Protein AF-A0A7G1NAK3-F1 (afdb_monomer_lite)

Secondary structure (DSSP, 8-state):
-EEETTEEE---SSSSTTTTS-EETTEEPTTS--B-SSTTSBPP-----HHHHHHHHHHTT-TT--GGGTTTT----------

Sequence (83 aa):
MAILSDCVVYAADGESPLDFLPYREGKPLPGGFQLGINPGLVKHEGTQSVLWGEEVRERFDAPELNLARYIKDGTVTDVDNGE

Structure (mmCIF, N/CA/C/O backbone):
data_AF-A0A7G1NAK3-F1
#
_entry.id   AF-A0A7G1NAK3-F1
#
loop_
_atom_site.group_PDB
_atom_site.id
_atom_site.type_symbol
_atom_site.label_atom_id
_atom_site.label_alt_id
_atom_site.label_comp_id
_atom_site.label_asym_id
_atom_site.label_entity_id
_atom_site.label_seq_id
_atom_site.pdbx_PDB_ins_code
_atom_site.Cartn_x
_atom_site.Cartn_y
_atom_site.Cartn_z
_atom_site.occupancy
_atom_site.B_iso_or_equiv
_atom_site.auth_seq_id
_atom_site.auth_comp_id
_atom_site.auth_asym_id
_atom_site.auth_atom_id
_atom_site.pdbx_PDB_model_num
ATOM 1 N N . MET A 1 1 ? 5.373 -11.011 -1.542 1.00 57.25 1 MET A N 1
ATOM 2 C CA . MET A 1 1 ? 5.625 -9.855 -0.658 1.00 57.25 1 MET A CA 1
ATOM 3 C C . MET A 1 1 ? 6.937 -9.238 -1.097 1.00 57.25 1 MET A C 1
ATOM 5 O O . MET A 1 1 ? 7.900 -9.981 -1.229 1.00 57.25 1 MET A O 1
ATOM 9 N N . ALA A 1 2 ? 6.952 -7.942 -1.394 1.00 72.50 2 ALA A N 1
ATOM 10 C CA . ALA A 1 2 ? 8.173 -7.210 -1.732 1.00 72.50 2 ALA A CA 1
ATOM 11 C C . ALA A 1 2 ? 8.431 -6.167 -0.639 1.00 72.50 2 ALA A C 1
ATOM 13 O O . ALA A 1 2 ? 7.475 -5.586 -0.120 1.00 72.50 2 ALA A O 1
ATOM 14 N N . ILE A 1 3 ? 9.691 -5.983 -0.247 1.00 72.44 3 ILE A N 1
ATOM 15 C CA . ILE A 1 3 ? 10.079 -5.128 0.880 1.00 72.44 3 ILE A CA 1
ATOM 16 C C . ILE A 1 3 ? 11.167 -4.168 0.400 1.00 72.44 3 ILE A C 1
ATOM 18 O O . ILE A 1 3 ? 12.176 -4.595 -0.149 1.00 72.44 3 ILE A O 1
ATOM 22 N N . LEU A 1 4 ? 10.957 -2.873 0.602 1.00 73.81 4 LEU A N 1
ATOM 23 C CA . LEU A 1 4 ? 11.964 -1.814 0.557 1.00 73.81 4 LEU A CA 1
ATOM 24 C C . LEU A 1 4 ? 12.178 -1.327 1.999 1.00 73.81 4 LEU A C 1
ATOM 26 O O . LEU A 1 4 ? 11.280 -1.501 2.820 1.00 73.81 4 LEU A O 1
ATOM 30 N N . SER A 1 5 ? 13.319 -0.705 2.312 1.00 65.75 5 SER A N 1
ATOM 31 C CA . SER A 1 5 ? 13.660 -0.252 3.676 1.00 65.75 5 SER A CA 1
ATOM 32 C C . SER A 1 5 ? 12.545 0.514 4.407 1.00 65.75 5 SER A C 1
ATOM 34 O O . SER A 1 5 ? 12.469 0.428 5.629 1.00 65.75 5 SER A O 1
ATOM 36 N N . ASP A 1 6 ? 11.639 1.172 3.675 1.00 79.00 6 ASP A N 1
ATOM 37 C CA . ASP A 1 6 ? 10.520 1.944 4.227 1.00 79.00 6 ASP A CA 1
ATOM 38 C C . ASP A 1 6 ? 9.132 1.535 3.681 1.00 79.00 6 ASP A C 1
ATOM 40 O O . ASP A 1 6 ? 8.126 2.138 4.054 1.00 79.00 6 ASP A O 1
ATOM 44 N N . CYS A 1 7 ? 9.034 0.510 2.817 1.00 82.38 7 CYS A N 1
ATOM 45 C CA . CYS A 1 7 ? 7.774 0.126 2.158 1.00 82.38 7 CYS A CA 1
ATOM 46 C C . CYS A 1 7 ? 7.586 -1.394 2.080 1.00 82.38 7 CYS A C 1
ATOM 48 O O . CYS A 1 7 ? 8.504 -2.133 1.736 1.00 82.38 7 CYS A O 1
ATOM 50 N N . VAL A 1 8 ? 6.358 -1.867 2.297 1.00 86.50 8 VAL A N 1
ATOM 51 C CA . VAL A 1 8 ? 5.985 -3.280 2.143 1.00 86.50 8 VAL A CA 1
ATOM 52 C C . VAL A 1 8 ? 4.820 -3.402 1.169 1.00 86.50 8 VAL A C 1
ATOM 54 O O . VAL A 1 8 ? 3.837 -2.674 1.284 1.00 86.50 8 VAL A O 1
ATOM 57 N N . VAL A 1 9 ? 4.912 -4.363 0.249 1.00 89.19 9 VAL A N 1
ATOM 58 C CA . VAL A 1 9 ? 3.836 -4.737 -0.678 1.00 89.19 9 VAL A CA 1
ATOM 59 C C . VAL A 1 9 ? 3.265 -6.099 -0.291 1.00 89.19 9 VAL A C 1
ATOM 61 O O . VAL A 1 9 ? 3.999 -7.090 -0.182 1.00 89.19 9 VAL A O 1
ATOM 64 N N . TYR A 1 10 ? 1.946 -6.146 -0.127 1.00 86.44 10 TYR A N 1
ATOM 65 C CA . TYR A 1 10 ? 1.160 -7.318 0.255 1.00 86.44 10 TYR A CA 1
ATOM 66 C C . TYR A 1 10 ? -0.045 -7.490 -0.681 1.00 86.44 10 TYR A C 1
ATOM 68 O O . TYR A 1 10 ? -0.446 -6.551 -1.362 1.00 86.44 10 TYR A O 1
ATOM 76 N N . ALA A 1 11 ? -0.608 -8.698 -0.721 1.00 88.81 11 ALA A N 1
ATOM 77 C CA . ALA A 1 11 ? -1.869 -8.949 -1.412 1.00 88.81 11 ALA A CA 1
ATOM 78 C C . ALA A 1 11 ? -3.048 -8.538 -0.515 1.00 88.81 11 ALA A C 1
ATOM 80 O O . ALA A 1 11 ? -3.014 -8.798 0.689 1.00 88.81 11 ALA A O 1
ATOM 81 N N . ALA A 1 12 ? -4.068 -7.923 -1.107 1.00 88.56 12 ALA A N 1
ATOM 82 C CA . ALA A 1 12 ? -5.335 -7.560 -0.472 1.00 88.56 12 ALA A CA 1
ATOM 83 C C . ALA A 1 12 ? -6.501 -8.045 -1.352 1.00 88.56 12 ALA A C 1
ATOM 85 O O . ALA A 1 12 ? -6.295 -8.298 -2.541 1.00 88.56 12 ALA A O 1
ATOM 86 N N . ASP A 1 13 ? -7.692 -8.202 -0.772 1.00 86.50 13 ASP A N 1
ATOM 87 C CA . ASP A 1 13 ? -8.905 -8.652 -1.478 1.00 86.50 13 ASP A CA 1
ATOM 88 C C . ASP A 1 13 ? -9.531 -7.513 -2.308 1.00 86.50 13 ASP A C 1
ATOM 90 O O . ASP A 1 13 ? -10.256 -7.749 -3.274 1.00 86.50 13 ASP A O 1
ATOM 94 N N . GLY A 1 14 ? -9.175 -6.264 -1.993 1.00 87.50 14 GLY A N 1
ATOM 95 C CA . GLY A 1 14 ? -9.609 -5.065 -2.698 1.00 87.50 14 GLY A CA 1
ATOM 96 C C . GLY A 1 14 ? -8.530 -3.991 -2.852 1.00 87.50 14 GLY A C 1
ATOM 97 O O . GLY A 1 14 ? -7.408 -4.087 -2.358 1.00 87.50 14 GLY A O 1
ATOM 98 N N . GLU A 1 15 ? -8.892 -2.918 -3.559 1.00 87.38 15 GLU A N 1
ATOM 99 C CA . GLU A 1 15 ? -7.966 -1.832 -3.917 1.00 87.38 15 GLU A CA 1
ATOM 100 C C . GLU A 1 15 ? -7.716 -0.835 -2.774 1.00 87.38 15 GLU A C 1
ATOM 102 O O . GLU A 1 15 ? -6.717 -0.108 -2.767 1.00 87.38 15 GLU A O 1
ATOM 107 N N . SER A 1 16 ? -8.636 -0.792 -1.808 1.00 86.06 16 SER A N 1
ATOM 108 C CA . SER A 1 16 ? -8.585 0.120 -0.668 1.00 86.06 16 SER A CA 1
ATOM 109 C C . SER A 1 16 ? -7.625 -0.400 0.403 1.00 86.06 16 SER A C 1
ATOM 111 O O . SER A 1 16 ? -7.747 -1.553 0.809 1.00 86.06 16 SER A O 1
ATOM 113 N N . PRO A 1 17 ? -6.752 0.440 0.989 1.00 81.81 17 PRO A N 1
ATOM 114 C CA . PRO A 1 17 ? -5.903 0.021 2.108 1.00 81.81 17 PRO A CA 1
ATOM 115 C C . PRO A 1 17 ? -6.707 -0.384 3.358 1.00 81.81 17 PRO A C 1
ATOM 117 O O . PRO A 1 17 ? -6.173 -1.041 4.249 1.00 81.81 17 PRO A O 1
ATOM 120 N N . LEU A 1 18 ? -7.993 -0.016 3.440 1.00 83.00 18 LEU A N 1
ATOM 121 C CA . LEU A 1 18 ? -8.898 -0.467 4.503 1.00 83.00 18 LEU A CA 1
ATOM 122 C C . LEU A 1 18 ? -9.248 -1.953 4.403 1.00 83.00 18 LEU A C 1
ATOM 124 O O . LEU A 1 18 ? -9.613 -2.544 5.410 1.00 83.00 18 LEU A O 1
ATOM 128 N N . ASP A 1 19 ? -9.143 -2.532 3.209 1.00 82.50 19 ASP A N 1
ATOM 129 C CA . ASP A 1 19 ? -9.451 -3.938 2.953 1.00 82.50 19 ASP A CA 1
ATOM 130 C C . ASP A 1 19 ? -8.459 -4.884 3.651 1.00 82.50 19 ASP A C 1
ATOM 132 O O . ASP A 1 19 ? -8.805 -5.976 4.091 1.00 82.50 19 ASP A O 1
ATOM 136 N N . PHE A 1 20 ? -7.228 -4.413 3.850 1.00 78.56 20 PHE A N 1
ATOM 137 C CA . PHE A 1 20 ? -6.199 -5.131 4.593 1.00 78.56 20 PHE A CA 1
ATOM 138 C C . PHE A 1 20 ? -6.180 -4.798 6.086 1.00 78.56 20 PHE A C 1
ATOM 140 O O . PHE A 1 20 ? -5.820 -5.633 6.919 1.00 78.56 20 PHE A O 1
ATOM 147 N N . LEU A 1 21 ? -6.504 -3.555 6.446 1.00 79.81 21 LEU A N 1
ATOM 148 C CA . LEU A 1 21 ? -6.347 -3.118 7.823 1.00 79.81 21 LEU A CA 1
ATOM 149 C C . LEU A 1 21 ? -7.420 -3.723 8.723 1.00 79.81 21 LEU A C 1
ATOM 151 O O . LEU A 1 21 ? -8.605 -3.700 8.395 1.00 79.81 21 LEU A O 1
ATOM 155 N N . PRO A 1 22 ? -7.042 -4.209 9.911 1.00 77.81 22 PRO A N 1
ATOM 156 C CA . PRO A 1 22 ? -8.011 -4.785 10.812 1.00 77.81 22 PRO A CA 1
ATOM 157 C C . PRO A 1 22 ? -8.830 -3.669 11.470 1.00 77.81 22 PRO A C 1
ATOM 159 O O . PRO A 1 22 ? -8.339 -2.898 12.302 1.00 77.81 22 PRO A O 1
ATOM 162 N N . TYR A 1 23 ? -10.106 -3.605 11.102 1.00 78.06 23 TYR A N 1
ATOM 163 C CA . TYR A 1 23 ? -11.098 -2.731 11.717 1.00 78.06 23 TYR A CA 1
ATOM 164 C C . TYR A 1 23 ? -12.059 -3.541 12.587 1.00 78.06 23 TYR A C 1
ATOM 166 O O . TYR A 1 23 ? -12.458 -4.655 12.254 1.00 78.06 23 TYR A O 1
ATOM 174 N N . ARG A 1 24 ? -12.481 -2.947 13.703 1.00 79.19 24 ARG A N 1
ATOM 175 C CA . ARG A 1 24 ? -13.563 -3.454 14.548 1.00 79.19 24 ARG A CA 1
ATOM 176 C C . ARG A 1 24 ? -14.525 -2.318 14.831 1.00 79.19 24 ARG A C 1
ATOM 178 O O . ARG A 1 24 ? -14.113 -1.253 15.279 1.00 79.19 24 ARG A O 1
ATOM 185 N N . GLU A 1 25 ? -15.805 -2.540 14.543 1.00 83.81 25 GLU A N 1
ATOM 186 C CA . GLU A 1 25 ? -16.863 -1.547 14.791 1.00 83.81 25 GLU A CA 1
ATOM 187 C C . GLU A 1 25 ? -16.564 -0.194 14.105 1.00 83.81 25 GLU A C 1
ATOM 189 O O . GLU A 1 25 ? -16.784 0.878 14.665 1.00 83.81 25 GLU A O 1
ATOM 194 N N . GLY A 1 26 ? -15.994 -0.248 12.893 1.00 78.88 26 GLY A N 1
ATOM 195 C CA . GLY A 1 26 ? -15.628 0.934 12.102 1.00 78.88 26 GLY A CA 1
ATOM 196 C C . GLY A 1 26 ? -14.395 1.696 12.601 1.00 78.88 26 GLY A C 1
ATOM 197 O O . GLY A 1 26 ? -14.065 2.739 12.041 1.00 78.88 26 GLY A O 1
ATOM 198 N N . LYS A 1 27 ? -13.685 1.189 13.618 1.00 80.38 27 LYS A N 1
ATOM 199 C CA . LYS A 1 27 ? -12.461 1.796 14.159 1.00 80.38 27 LYS A CA 1
ATOM 200 C C . LYS A 1 27 ? -11.243 0.902 13.905 1.00 80.38 27 LYS A C 1
ATOM 202 O O . LYS A 1 27 ? -11.375 -0.319 14.009 1.00 80.38 27 LYS A O 1
ATOM 207 N N . PRO A 1 28 ? -10.066 1.480 13.604 1.00 78.31 28 PRO A N 1
ATOM 208 C CA . PRO A 1 28 ? -8.842 0.697 13.476 1.00 78.31 28 PRO A CA 1
ATOM 209 C C . PRO A 1 28 ? -8.520 0.020 14.813 1.00 78.31 28 PRO A C 1
ATOM 211 O O . PRO A 1 28 ? -8.690 0.628 15.876 1.00 78.31 28 PRO A O 1
ATOM 214 N N . LEU A 1 29 ? -8.083 -1.242 14.774 1.00 81.31 29 LEU A N 1
ATOM 215 C CA . LEU A 1 29 ? -7.723 -1.966 15.991 1.00 81.31 29 LEU A CA 1
ATOM 216 C C . LEU A 1 29 ? -6.514 -1.320 16.697 1.00 81.31 29 LEU A C 1
ATOM 218 O O . LEU A 1 29 ? -5.529 -0.966 16.042 1.00 81.31 29 LEU A O 1
ATOM 222 N N . PRO A 1 30 ? -6.546 -1.198 18.037 1.00 77.81 30 PRO A N 1
ATOM 223 C CA . PRO A 1 30 ? -5.414 -0.687 18.799 1.00 77.81 30 PRO A CA 1
ATOM 224 C C . PRO A 1 30 ? -4.198 -1.616 18.665 1.00 77.81 30 PRO A C 1
ATOM 226 O O . PRO A 1 30 ? -4.331 -2.836 18.735 1.00 77.81 30 PRO A O 1
ATOM 229 N N . GLY A 1 31 ? -3.011 -1.030 18.485 1.00 78.19 31 GLY A N 1
ATOM 230 C CA . GLY A 1 31 ? -1.753 -1.761 18.276 1.00 78.19 31 GLY A CA 1
ATOM 231 C C . GLY A 1 31 ? -1.485 -2.186 16.826 1.00 78.19 31 GLY A C 1
ATOM 232 O O . GLY A 1 31 ? -0.403 -2.691 16.543 1.00 78.19 31 GLY A O 1
ATOM 233 N N . GLY A 1 32 ? -2.439 -1.969 15.913 1.00 77.88 32 GLY A N 1
ATOM 234 C CA . GLY A 1 32 ? -2.247 -2.139 14.473 1.00 77.88 32 GLY A CA 1
ATOM 235 C C . GLY A 1 32 ? -1.714 -0.879 13.786 1.00 77.88 32 GLY A C 1
ATOM 236 O O . GLY A 1 32 ? -1.549 0.176 14.401 1.00 77.88 32 GLY A O 1
ATOM 237 N N . PHE A 1 33 ? -1.475 -0.984 12.480 1.00 79.00 33 PHE A N 1
ATOM 238 C CA . PHE A 1 33 ? -1.114 0.165 11.655 1.00 79.00 33 PHE A CA 1
ATOM 239 C C . PHE A 1 33 ? -2.268 1.168 11.580 1.00 79.00 33 PHE A C 1
ATOM 241 O O . PHE A 1 33 ? -3.426 0.798 11.383 1.00 79.00 33 PHE A O 1
ATOM 248 N N . GLN A 1 34 ? -1.939 2.451 11.693 1.00 84.50 34 GLN A N 1
ATOM 249 C CA . GLN A 1 34 ? -2.885 3.540 11.484 1.00 84.50 34 GLN A CA 1
A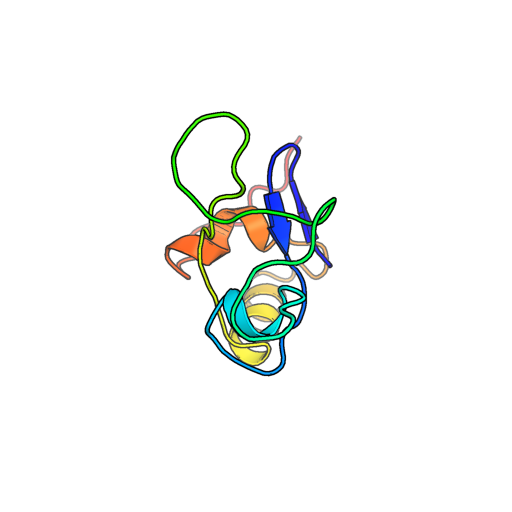TOM 250 C C . GLN A 1 34 ? -2.523 4.271 10.199 1.00 84.50 34 GLN A C 1
ATOM 252 O O . GLN A 1 34 ? -1.368 4.652 10.017 1.00 84.50 34 GLN A O 1
ATOM 257 N N . LEU A 1 35 ? -3.504 4.478 9.319 1.00 86.31 35 LEU A N 1
ATOM 258 C CA . LEU A 1 35 ? -3.273 5.209 8.078 1.00 86.31 35 LEU A CA 1
ATOM 259 C C . LEU A 1 35 ? -3.139 6.705 8.319 1.00 86.31 35 LEU A C 1
ATOM 261 O O . LEU A 1 35 ? -3.910 7.304 9.069 1.00 86.31 35 LEU A O 1
ATOM 265 N N . GLY A 1 36 ? -2.209 7.315 7.598 1.00 87.50 36 GLY A N 1
ATOM 266 C CA . GLY A 1 36 ? -2.112 8.759 7.482 1.00 87.50 36 GLY A CA 1
ATOM 267 C C . GLY A 1 36 ? -0.782 9.208 6.899 1.00 87.50 36 GLY A C 1
ATOM 268 O O . GLY A 1 36 ? 0.099 8.408 6.610 1.00 87.50 36 GLY A O 1
ATOM 269 N N . ILE A 1 37 ? -0.655 10.520 6.716 1.00 88.94 37 ILE A N 1
ATOM 270 C CA . ILE A 1 37 ? 0.540 11.150 6.133 1.00 88.94 37 ILE A CA 1
ATOM 271 C C . ILE A 1 37 ? 1.476 11.765 7.183 1.00 88.94 37 ILE A C 1
ATOM 273 O O . ILE A 1 37 ? 2.543 12.262 6.837 1.00 88.94 37 ILE A O 1
ATOM 277 N N . ASN A 1 38 ? 1.057 11.785 8.450 1.00 89.56 38 ASN A N 1
ATOM 278 C CA . ASN A 1 38 ? 1.834 12.377 9.534 1.00 89.56 38 ASN A CA 1
ATOM 279 C C . ASN A 1 38 ? 2.889 11.388 10.056 1.00 89.56 38 ASN A C 1
ATOM 281 O O . ASN A 1 38 ? 2.673 10.177 9.981 1.00 89.56 38 ASN A O 1
ATOM 285 N N . PRO A 1 39 ? 3.996 11.881 10.641 1.00 87.31 39 PRO A N 1
ATOM 286 C CA . PRO A 1 39 ? 5.006 11.027 11.259 1.00 87.31 39 PRO A CA 1
ATOM 287 C C . PRO A 1 39 ? 4.392 10.049 12.270 1.00 87.31 39 PRO A C 1
ATOM 289 O O . PRO A 1 39 ? 3.559 10.439 13.088 1.00 87.31 39 PRO A O 1
ATOM 292 N N . GLY A 1 40 ? 4.813 8.783 12.216 1.00 84.06 40 GLY A N 1
ATOM 293 C CA . GLY A 1 40 ? 4.279 7.708 13.062 1.00 84.06 40 GLY A CA 1
ATOM 294 C C . GLY A 1 40 ? 3.025 7.015 12.513 1.00 84.06 40 GLY A C 1
ATOM 295 O O . GLY A 1 40 ? 2.563 6.055 13.123 1.00 84.06 40 GLY A O 1
ATOM 296 N N . LEU A 1 41 ? 2.494 7.462 11.369 1.00 86.44 41 LEU A N 1
ATOM 297 C CA . LEU A 1 41 ? 1.409 6.798 10.642 1.00 86.44 41 LEU A CA 1
ATOM 298 C C . LEU A 1 41 ? 1.943 6.084 9.394 1.00 86.44 41 LEU A C 1
ATOM 300 O O . LEU A 1 41 ? 2.986 6.443 8.849 1.00 86.44 41 LEU A O 1
ATOM 304 N N . VAL A 1 42 ? 1.206 5.075 8.933 1.00 87.56 42 VAL A N 1
ATOM 305 C CA . VAL A 1 42 ? 1.513 4.334 7.708 1.00 87.56 42 VAL A CA 1
ATOM 306 C C . VAL A 1 42 ? 0.842 5.007 6.525 1.00 87.56 42 VAL A C 1
ATOM 308 O O . VAL A 1 42 ? -0.373 5.215 6.503 1.00 87.56 42 VAL A O 1
ATOM 311 N N . LYS A 1 43 ? 1.636 5.306 5.504 1.00 88.38 43 LYS A N 1
ATOM 312 C CA . LYS A 1 43 ? 1.135 5.854 4.253 1.00 88.38 43 LYS A CA 1
ATOM 313 C C . LYS A 1 43 ? 0.827 4.730 3.269 1.00 88.38 43 LYS A C 1
ATOM 315 O O . LYS A 1 43 ? 1.633 3.825 3.074 1.00 88.38 43 LYS A O 1
ATOM 320 N N . HIS A 1 44 ? -0.330 4.812 2.622 1.00 90.69 44 HIS A N 1
ATOM 321 C CA . HIS A 1 44 ? -0.622 4.005 1.441 1.00 90.69 44 HIS A CA 1
ATOM 322 C C . HIS A 1 44 ? 0.012 4.676 0.219 1.00 90.69 44 HIS A C 1
ATOM 324 O O . HIS A 1 44 ? -0.316 5.819 -0.099 1.00 90.69 44 HIS A O 1
ATOM 330 N N . GLU A 1 45 ? 0.967 3.992 -0.413 1.00 91.44 45 GLU A N 1
ATOM 331 C CA . GLU A 1 45 ? 1.699 4.523 -1.573 1.00 91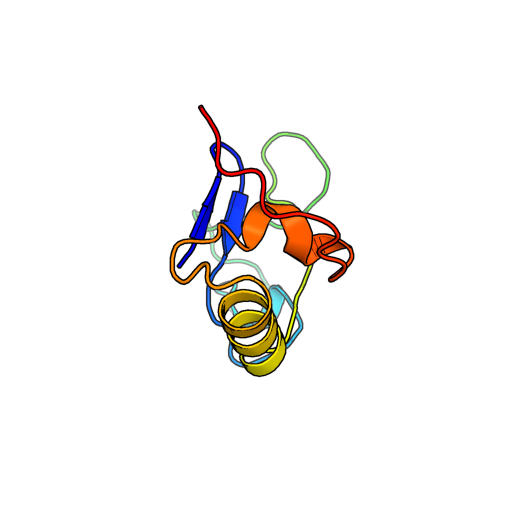.44 45 GLU A CA 1
ATOM 332 C C . GLU A 1 45 ? 1.018 4.196 -2.909 1.00 91.44 45 GLU A C 1
ATOM 334 O O . GLU A 1 45 ? 1.205 4.942 -3.864 1.00 91.44 45 GLU A O 1
ATOM 339 N N . GLY A 1 46 ? 0.226 3.123 -2.990 1.00 91.81 46 GLY A N 1
ATOM 340 C CA . GLY A 1 46 ? -0.482 2.726 -4.207 1.00 91.81 46 GLY A CA 1
ATOM 341 C C . GLY A 1 46 ? -1.026 1.301 -4.135 1.00 91.81 46 GLY A C 1
ATOM 342 O O . GLY A 1 46 ? -0.654 0.526 -3.251 1.00 91.81 46 GLY A O 1
ATOM 343 N N . THR A 1 47 ? -1.900 0.965 -5.079 1.00 93.12 47 THR A N 1
ATOM 344 C CA . THR A 1 47 ? -2.412 -0.394 -5.288 1.00 93.12 47 THR A CA 1
ATOM 345 C C . THR A 1 47 ? -2.348 -0.700 -6.776 1.00 93.12 47 THR A C 1
ATOM 347 O 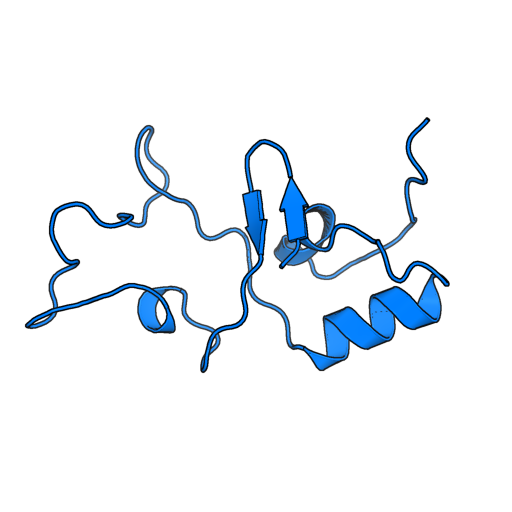O . THR A 1 47 ? -2.655 0.158 -7.597 1.00 93.12 47 THR A O 1
ATOM 350 N N . GLN A 1 48 ? -1.935 -1.916 -7.115 1.00 94.00 48 GLN A N 1
ATOM 351 C CA . GLN A 1 48 ? -1.898 -2.417 -8.484 1.00 94.00 48 GLN A CA 1
ATOM 352 C C . GLN A 1 48 ? -2.466 -3.831 -8.505 1.00 94.00 48 GLN A C 1
ATOM 354 O O . GLN A 1 48 ? -2.463 -4.526 -7.485 1.00 94.00 48 GLN A O 1
ATOM 359 N N . SER A 1 49 ? -2.951 -4.265 -9.665 1.00 93.19 49 SER A N 1
ATOM 360 C CA . SER A 1 49 ? -3.445 -5.630 -9.822 1.00 93.19 49 SER A CA 1
ATOM 361 C C . SER A 1 49 ? -2.299 -6.643 -9.745 1.00 93.19 49 SER A C 1
ATOM 363 O O . SER A 1 49 ? -1.148 -6.344 -10.070 1.00 93.19 49 SER A O 1
ATOM 365 N N . VAL A 1 50 ? -2.617 -7.881 -9.362 1.00 91.31 50 VAL A N 1
ATOM 366 C CA . VAL A 1 50 ? -1.639 -8.982 -9.404 1.00 91.31 50 VAL A CA 1
ATOM 367 C C . VAL A 1 50 ? -1.105 -9.169 -10.826 1.00 91.31 50 VAL A C 1
ATOM 369 O O . VAL A 1 50 ? 0.099 -9.306 -11.004 1.00 91.31 50 VAL A O 1
ATOM 372 N N . LEU A 1 51 ? -1.985 -9.086 -11.831 1.00 92.94 51 LEU A N 1
ATOM 373 C CA . LEU A 1 51 ? -1.602 -9.182 -13.242 1.00 92.94 51 LEU A CA 1
ATOM 374 C C . LEU A 1 51 ? -0.587 -8.107 -13.642 1.00 92.94 51 LEU A C 1
ATOM 376 O O . LEU A 1 51 ? 0.368 -8.431 -14.328 1.00 92.94 51 LEU A O 1
ATOM 380 N N . TRP A 1 52 ? -0.727 -6.862 -13.174 1.00 93.19 52 TRP A N 1
ATOM 381 C CA . TRP A 1 52 ? 0.290 -5.832 -13.417 1.00 93.19 52 TRP A CA 1
ATOM 382 C C . TRP A 1 52 ? 1.664 -6.248 -12.876 1.00 93.19 52 TRP A C 1
ATOM 384 O O . TRP A 1 52 ? 2.669 -6.075 -13.559 1.00 93.19 52 TRP A O 1
ATOM 394 N N . GLY A 1 53 ? 1.713 -6.813 -11.667 1.00 91.19 53 GLY A N 1
ATOM 395 C CA . GLY A 1 53 ? 2.968 -7.243 -11.050 1.00 91.19 53 GLY A CA 1
ATOM 396 C C . GLY A 1 53 ? 3.650 -8.369 -11.827 1.00 91.19 53 GLY A C 1
ATOM 397 O O . GLY A 1 53 ? 4.867 -8.331 -12.006 1.00 91.19 53 GLY A O 1
ATOM 398 N N . GLU A 1 54 ? 2.871 -9.337 -12.311 1.00 92.00 54 GLU A N 1
ATOM 399 C CA . GLU A 1 54 ? 3.379 -10.445 -13.127 1.00 92.00 54 GLU A CA 1
ATOM 400 C C . GLU A 1 54 ? 3.844 -9.951 -14.505 1.00 92.00 54 GLU A C 1
ATOM 402 O O . GLU A 1 54 ? 4.990 -10.195 -14.873 1.00 92.00 54 GLU A O 1
ATOM 407 N N . GLU A 1 55 ? 3.041 -9.134 -15.196 1.00 92.06 55 GLU A N 1
ATOM 408 C CA . GLU A 1 55 ? 3.401 -8.535 -16.492 1.00 92.06 55 GLU A CA 1
ATOM 409 C C . GLU A 1 55 ? 4.694 -7.713 -16.408 1.00 92.06 55 GLU A C 1
ATOM 411 O O . GLU A 1 55 ? 5.542 -7.771 -17.297 1.00 92.06 55 GLU A O 1
ATOM 416 N N . VAL A 1 56 ? 4.874 -6.945 -15.328 1.00 91.25 56 VAL A N 1
ATOM 417 C CA . VAL A 1 56 ? 6.116 -6.206 -15.075 1.00 91.25 56 VAL A CA 1
ATOM 418 C C . VAL A 1 56 ? 7.295 -7.171 -14.935 1.00 91.25 56 VAL A C 1
ATOM 420 O O . VAL A 1 56 ? 8.328 -6.972 -15.569 1.00 91.25 56 VAL A O 1
ATOM 423 N N . ARG A 1 57 ? 7.170 -8.220 -14.122 1.00 89.19 57 ARG A N 1
ATOM 424 C CA . ARG A 1 57 ? 8.263 -9.180 -13.911 1.00 89.19 57 ARG A CA 1
ATOM 425 C C . ARG A 1 57 ? 8.643 -9.901 -15.196 1.00 89.19 57 ARG A C 1
ATOM 427 O O . ARG A 1 57 ? 9.831 -10.041 -15.463 1.00 89.19 57 ARG A O 1
ATOM 434 N N . GLU A 1 58 ? 7.658 -10.312 -15.990 1.00 90.25 58 GLU A N 1
ATOM 435 C CA . GLU A 1 58 ? 7.877 -10.973 -17.279 1.00 90.25 58 GLU A CA 1
ATOM 436 C C . GLU A 1 58 ? 8.509 -10.024 -18.300 1.00 90.25 58 GLU A C 1
ATOM 438 O O . GLU A 1 58 ? 9.513 -10.361 -18.925 1.00 90.25 58 GLU A O 1
ATOM 443 N N . ARG A 1 59 ? 7.976 -8.804 -18.442 1.00 89.19 59 ARG A N 1
ATOM 444 C CA . ARG A 1 59 ? 8.475 -7.813 -19.408 1.00 89.19 59 ARG A CA 1
ATOM 445 C C . ARG A 1 59 ? 9.940 -7.445 -19.180 1.00 89.19 59 ARG A C 1
ATOM 447 O O . ARG A 1 59 ? 10.636 -7.133 -20.146 1.00 89.19 59 ARG A O 1
ATOM 454 N N . PHE A 1 60 ? 10.374 -7.420 -17.925 1.00 87.81 60 PHE A N 1
ATOM 455 C CA . PHE A 1 60 ? 11.734 -7.041 -17.550 1.00 87.81 60 PHE A CA 1
ATOM 456 C C . PHE A 1 60 ? 12.632 -8.235 -17.185 1.00 87.81 60 PHE A C 1
ATOM 458 O O . PHE A 1 60 ? 13.751 -8.006 -16.737 1.00 87.81 60 PHE A O 1
ATOM 465 N N . ASP A 1 61 ? 12.165 -9.477 -17.375 1.00 88.00 61 ASP A N 1
ATOM 466 C CA . ASP A 1 61 ? 12.871 -10.718 -17.002 1.00 88.00 61 ASP A CA 1
ATOM 467 C C . ASP A 1 61 ? 13.408 -10.690 -15.552 1.00 88.00 61 ASP A C 1
ATOM 469 O O . ASP A 1 61 ? 14.510 -11.135 -15.246 1.00 88.00 61 ASP A O 1
ATOM 473 N N . ALA A 1 62 ? 12.624 -10.103 -14.641 1.00 84.19 62 ALA A N 1
ATOM 474 C CA . ALA A 1 62 ? 13.052 -9.740 -13.292 1.00 84.19 62 ALA A CA 1
ATOM 475 C C . ALA A 1 62 ? 12.079 -10.296 -12.235 1.00 84.19 62 ALA A C 1
ATOM 477 O O . ALA A 1 62 ? 11.306 -9.542 -11.632 1.00 84.19 62 ALA A O 1
ATOM 478 N N . PRO A 1 63 ? 12.090 -11.616 -11.966 1.00 84.06 63 PRO A N 1
ATOM 479 C CA . PRO A 1 63 ? 11.173 -12.244 -11.006 1.00 84.06 63 PRO A CA 1
ATOM 480 C C . PRO A 1 63 ? 11.341 -11.707 -9.574 1.00 84.06 63 PRO A C 1
ATOM 482 O O . PRO A 1 63 ? 10.385 -11.663 -8.794 1.00 84.06 63 PRO A O 1
ATOM 485 N N . GLU A 1 64 ? 12.549 -11.254 -9.237 1.00 83.50 64 GLU A N 1
ATOM 486 C CA . GLU A 1 64 ? 12.912 -10.674 -7.942 1.00 83.50 64 GLU A CA 1
ATOM 487 C C . GLU A 1 64 ? 12.709 -9.154 -7.853 1.00 83.50 64 GLU A C 1
ATOM 489 O O . GLU A 1 64 ? 13.017 -8.552 -6.822 1.00 83.50 64 GLU A O 1
ATOM 494 N N . LEU A 1 65 ? 12.140 -8.524 -8.890 1.00 86.06 65 LEU A N 1
ATOM 495 C CA . LEU A 1 65 ? 11.915 -7.083 -8.905 1.00 86.06 65 LEU A CA 1
ATOM 496 C C . LEU A 1 65 ? 11.100 -6.629 -7.690 1.00 86.06 65 LEU A C 1
ATOM 498 O O . LEU A 1 65 ? 9.994 -7.111 -7.409 1.00 86.06 65 LEU A O 1
ATOM 502 N N . ASN A 1 66 ? 11.626 -5.621 -6.999 1.00 88.00 66 ASN A N 1
ATOM 503 C CA . ASN A 1 66 ? 10.940 -4.999 -5.884 1.00 88.00 66 ASN A CA 1
ATOM 504 C C . ASN A 1 66 ? 9.842 -4.042 -6.375 1.00 88.00 66 ASN A C 1
ATOM 506 O O . ASN A 1 66 ? 10.073 -2.848 -6.578 1.00 88.00 66 ASN A O 1
ATOM 510 N N . LEU A 1 67 ? 8.621 -4.566 -6.507 1.00 89.62 67 LEU A N 1
ATOM 511 C CA . LEU A 1 67 ? 7.434 -3.814 -6.937 1.00 89.62 67 LEU A CA 1
ATOM 512 C C . LEU A 1 67 ? 7.143 -2.573 -6.072 1.00 89.62 67 LEU A C 1
ATOM 514 O O . LEU A 1 67 ? 6.515 -1.631 -6.555 1.00 89.62 67 LEU A O 1
ATOM 518 N N . ALA A 1 68 ? 7.633 -2.523 -4.824 1.00 90.06 68 ALA A N 1
ATOM 519 C CA . ALA A 1 68 ? 7.468 -1.364 -3.946 1.00 90.06 68 ALA A CA 1
ATOM 520 C C . ALA A 1 68 ? 8.046 -0.071 -4.550 1.00 90.06 68 ALA A C 1
ATOM 522 O O . ALA A 1 68 ? 7.552 1.011 -4.244 1.00 90.06 68 ALA A O 1
ATOM 523 N N . ARG A 1 69 ? 9.056 -0.172 -5.432 1.00 88.44 69 ARG A N 1
ATOM 524 C CA . ARG A 1 69 ? 9.676 0.987 -6.101 1.00 88.44 69 ARG A CA 1
ATOM 525 C C . ARG A 1 69 ? 8.770 1.646 -7.145 1.00 88.44 69 ARG A C 1
ATOM 527 O O . ARG A 1 69 ? 8.977 2.811 -7.464 1.00 88.44 69 ARG A O 1
ATOM 534 N N . TYR A 1 70 ? 7.771 0.925 -7.652 1.00 90.00 70 TYR A N 1
ATOM 535 C CA . TYR A 1 70 ? 6.987 1.345 -8.819 1.00 90.00 70 TYR A CA 1
ATOM 536 C C . TYR A 1 70 ? 5.480 1.400 -8.559 1.00 90.00 70 TYR A C 1
ATOM 538 O O . TYR A 1 70 ? 4.738 1.956 -9.362 1.00 90.00 70 TYR A O 1
ATOM 546 N N . ILE A 1 71 ? 5.016 0.864 -7.426 1.00 91.44 71 ILE A N 1
ATOM 547 C CA . ILE A 1 71 ? 3.588 0.686 -7.123 1.00 91.44 71 ILE A CA 1
ATOM 548 C C . ILE A 1 71 ? 2.762 1.979 -7.177 1.00 91.44 71 ILE A C 1
ATOM 550 O O . ILE A 1 71 ? 1.574 1.943 -7.493 1.00 91.44 71 ILE A O 1
ATOM 554 N N . LYS A 1 72 ? 3.400 3.119 -6.897 1.00 90.25 72 LYS A N 1
ATOM 555 C CA . LYS A 1 72 ? 2.759 4.433 -6.817 1.00 90.25 72 LYS A CA 1
ATOM 556 C C . LYS A 1 72 ? 2.240 4.947 -8.156 1.00 90.25 72 LYS A C 1
ATOM 558 O O . LYS A 1 72 ? 1.136 5.472 -8.213 1.00 90.25 72 LYS A O 1
ATOM 563 N N . ASP A 1 73 ? 3.051 4.827 -9.201 1.00 88.69 73 ASP A N 1
ATOM 564 C CA . ASP A 1 73 ? 2.714 5.312 -10.545 1.00 88.69 73 ASP A CA 1
ATOM 565 C C . ASP A 1 73 ? 2.332 4.159 -11.485 1.00 88.69 73 ASP A C 1
ATOM 567 O O . ASP A 1 73 ? 1.680 4.363 -12.501 1.00 88.69 73 ASP A O 1
ATOM 571 N N . GLY A 1 74 ? 2.726 2.926 -11.151 1.00 86.56 74 GLY A N 1
ATOM 572 C CA . GLY A 1 74 ? 2.527 1.752 -12.001 1.00 86.56 74 GLY A CA 1
ATOM 573 C C . GLY A 1 74 ? 3.450 1.717 -13.223 1.00 86.56 74 GLY A C 1
ATOM 574 O O . GLY A 1 74 ? 3.490 0.707 -13.927 1.00 86.56 74 GLY A O 1
ATOM 575 N N . THR A 1 75 ? 4.222 2.777 -13.468 1.00 86.62 75 THR A N 1
ATOM 576 C CA . THR A 1 75 ? 5.175 2.847 -14.574 1.00 86.62 75 THR A CA 1
ATOM 577 C C . THR A 1 75 ? 6.534 2.298 -14.155 1.00 86.62 75 THR A C 1
ATOM 579 O O . THR A 1 75 ? 7.168 2.781 -13.218 1.00 86.62 75 THR A O 1
ATOM 582 N N . VAL A 1 76 ? 7.006 1.307 -14.908 1.00 83.81 76 VAL A N 1
ATOM 583 C CA . VAL A 1 76 ? 8.358 0.755 -14.802 1.00 83.81 76 VAL A CA 1
ATOM 584 C C . VAL A 1 76 ? 9.076 1.102 -16.097 1.00 83.81 76 VAL A C 1
ATOM 586 O O . VAL A 1 76 ? 8.682 0.640 -17.167 1.00 83.81 76 VAL A O 1
ATOM 589 N N . THR A 1 77 ? 10.068 1.985 -16.024 1.00 76.00 77 THR A N 1
ATOM 590 C CA . THR A 1 77 ? 10.847 2.420 -17.197 1.00 76.00 77 THR A CA 1
ATOM 591 C C . THR A 1 77 ? 12.200 1.729 -17.302 1.00 76.00 77 THR A C 1
ATOM 593 O O . THR A 1 77 ? 12.771 1.718 -18.386 1.00 76.00 77 THR A O 1
ATOM 596 N N . ASP A 1 78 ? 12.698 1.168 -16.197 1.00 68.19 78 ASP A N 1
ATOM 597 C CA . ASP A 1 78 ? 13.974 0.460 -16.103 1.00 68.19 78 ASP A CA 1
ATOM 598 C C . ASP A 1 78 ? 14.010 -0.412 -14.833 1.00 68.19 78 ASP A C 1
ATOM 600 O O . ASP A 1 78 ? 13.440 -0.026 -13.799 1.00 68.19 78 ASP A O 1
ATOM 604 N N . VAL A 1 79 ? 14.668 -1.573 -14.913 1.00 66.44 79 VAL A N 1
ATOM 605 C CA . VAL A 1 79 ? 14.982 -2.405 -13.745 1.00 66.44 79 VAL A CA 1
ATOM 606 C C . VAL A 1 79 ? 16.395 -2.082 -13.285 1.00 66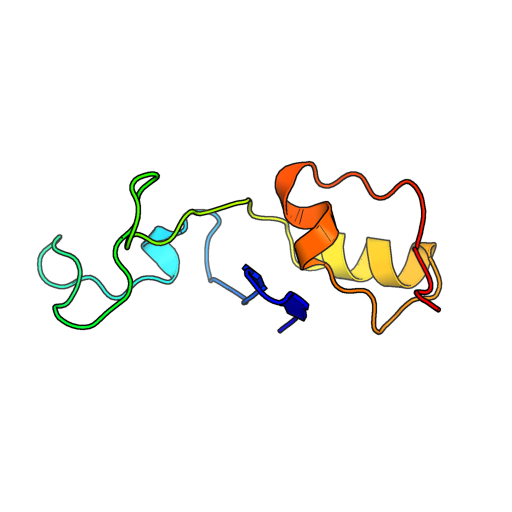.44 79 VAL A C 1
ATOM 608 O O . VAL A 1 79 ? 17.384 -2.545 -13.843 1.00 66.44 79 VAL A O 1
ATOM 611 N N . ASP A 1 80 ? 16.467 -1.256 -12.247 1.00 62.41 80 ASP A N 1
ATOM 612 C CA . ASP A 1 80 ? 17.698 -0.935 -11.535 1.00 62.41 80 ASP A CA 1
ATOM 613 C C . ASP A 1 80 ? 18.195 -2.227 -10.862 1.00 62.41 80 ASP A C 1
ATOM 615 O O . ASP A 1 80 ? 17.765 -2.572 -9.757 1.00 62.41 80 ASP A O 1
ATOM 619 N N . ASN A 1 81 ? 19.027 -2.994 -11.575 1.00 53.94 81 ASN A N 1
ATOM 620 C CA . ASN A 1 81 ? 19.720 -4.186 -11.078 1.00 53.94 81 ASN A CA 1
ATOM 621 C C . ASN A 1 81 ? 20.827 -3.736 -10.124 1.00 53.94 81 ASN A C 1
ATOM 623 O O . ASN A 1 81 ? 22.000 -3.832 -10.474 1.00 53.94 81 ASN A O 1
ATOM 627 N N . GLY A 1 82 ? 20.425 -3.161 -8.987 1.00 50.00 82 GLY A N 1
ATOM 628 C CA . GLY A 1 82 ? 21.309 -2.506 -8.031 1.00 50.00 82 GLY A CA 1
ATOM 629 C C . GLY A 1 82 ? 22.637 -3.241 -7.874 1.00 50.00 82 GLY A C 1
ATOM 630 O O . GLY A 1 82 ? 22.656 -4.430 -7.555 1.00 50.00 82 GLY A O 1
ATOM 631 N N . GLU A 1 83 ? 23.721 -2.514 -8.138 1.00 35.09 83 GLU A N 1
ATOM 632 C CA . GLU A 1 83 ? 25.049 -2.839 -7.614 1.00 35.09 83 GLU A CA 1
ATOM 633 C C . GLU A 1 83 ? 25.038 -2.835 -6.07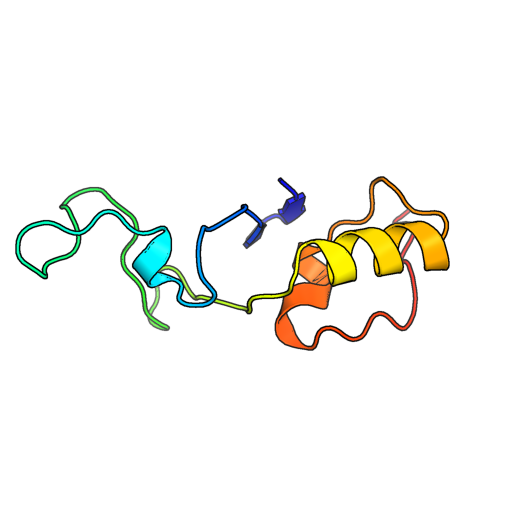7 1.00 35.09 83 GLU A C 1
ATOM 635 O O . GLU A 1 83 ? 24.353 -1.965 -5.480 1.00 35.09 83 GLU A O 1
#

Radius of gyration: 14.54 Å; chains: 1; boundin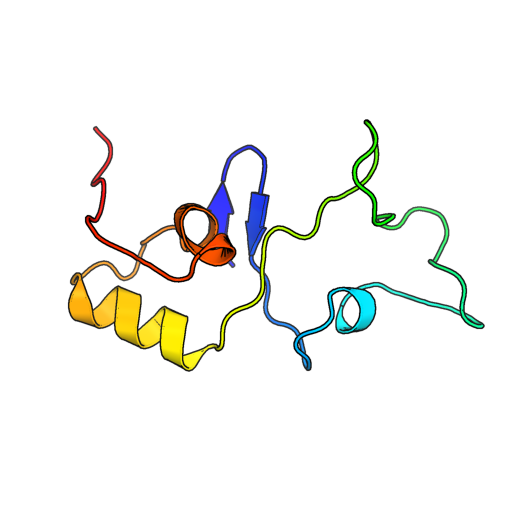g box: 42×25×38 Å

pLDDT: mean 82.93, std 10.28, range [35.09, 94.0]

Organism: NCBI:txid68278

Foldseek 3Di:
DFDDPQDDDDDFPDFDPVRVFDDDPNHGDPPTAAEDDDPPHDHDQAGDDPVLVVCVCVVQVNPNQRCRVCRNPSDDPDGCPDD